Protein AF-A0A3B0SD35-F1 (afdb_monomer)

Radius of gyration: 16.38 Å; Cα contacts (8 Å, |Δi|>4): 24; chains: 1; bounding box: 46×38×30 Å

Mean predicted aligned error: 6.21 Å

InterPro domains:
  IPR009656 PHB de-polymerase, C-terminal [PF06850] (1-52)

Solvent-accessible surface area (backbone atoms only — not comparable to full-atom values): 4522 Å² total; 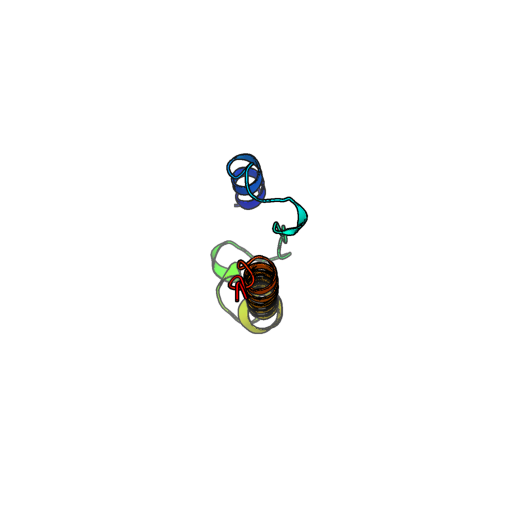per-residue (Å²): 114,93,61,53,68,61,52,47,54,66,73,44,70,89,57,59,72,94,78,59,87,89,84,84,73,80,98,52,54,87,69,46,62,79,34,72,67,59,13,69,74,59,43,49,60,51,53,56,49,50,52,54,53,50,50,58,52,49,63,74,65,47,76,75,75,77,86,74,127

Foldseek 3Di:
DPCPLVVVCVVPVVDDPVLGDDDDDPPADPVRL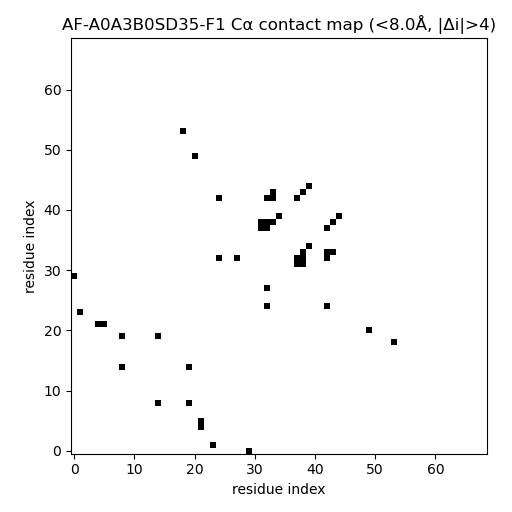CDDDCNVPPRVVVVVVSVVVNVVVVVVVPPPPPPPD

Sequence (69 aa):
GIGQTQAAHALCANIPDDMQLDYVQPAVGHYGVFNGSRWRQEIQPKVAKFMRLAEAKAERRAPQKMAAE

Secondary structure (DSSP, 8-state):
-TTHHHHHHHH-TTS-GGG------TT--TTTTSSHHHIIIIIHHHHHHHHHHHHHHHHHHS-------

pLDDT: mean 87.41, std 12.81, range [40.69, 97.88]

Organism: NCBI:txid652676

Structure (mmCIF, N/CA/C/O backbone):
data_AF-A0A3B0SD35-F1
#
_entry.id   AF-A0A3B0SD35-F1
#
loop_
_atom_site.group_PDB
_atom_site.id
_atom_site.type_symbol
_atom_site.label_atom_id
_atom_site.label_alt_id
_atom_site.label_comp_id
_atom_site.label_asym_id
_atom_site.label_entity_id
_atom_site.label_seq_id
_atom_site.pdbx_PDB_ins_code
_atom_site.Cartn_x
_atom_site.Cartn_y
_atom_site.Cartn_z
_atom_site.occupancy
_atom_site.B_iso_or_equiv
_atom_site.auth_seq_id
_atom_site.auth_comp_id
_atom_site.auth_asym_id
_atom_site.auth_atom_id
_atom_site.pdbx_PDB_model_num
ATOM 1 N N . GLY A 1 1 ? -3.860 11.509 -1.633 1.00 67.12 1 GLY A N 1
ATOM 2 C CA . GLY A 1 1 ? -5.244 11.404 -2.145 1.00 67.12 1 GLY A CA 1
ATOM 3 C C . GLY A 1 1 ? -5.390 10.148 -2.984 1.00 67.12 1 GLY A C 1
ATOM 4 O O . GLY A 1 1 ? -4.370 9.572 -3.344 1.00 67.12 1 GLY A O 1
ATOM 5 N N . ILE A 1 2 ? -6.625 9.717 -3.274 1.00 80.88 2 ILE A N 1
ATOM 6 C CA . ILE A 1 2 ? -6.898 8.592 -4.195 1.00 80.88 2 ILE A CA 1
ATOM 7 C C . ILE A 1 2 ? -6.194 8.872 -5.535 1.00 80.88 2 ILE A C 1
ATOM 9 O O . ILE A 1 2 ? -6.190 10.019 -5.978 1.00 80.88 2 ILE A O 1
ATOM 13 N N . GLY A 1 3 ? -5.554 7.868 -6.140 1.00 87.62 3 GLY A N 1
ATOM 14 C CA . GLY A 1 3 ? -4.801 8.019 -7.394 1.00 87.62 3 GLY A CA 1
ATOM 15 C C . GLY A 1 3 ? -3.275 8.049 -7.233 1.00 87.62 3 GLY A C 1
ATOM 16 O O . GLY A 1 3 ? -2.557 7.802 -8.198 1.00 87.62 3 GLY A O 1
ATOM 17 N N . GLN A 1 4 ? -2.752 8.327 -6.031 1.00 90.50 4 GLN A N 1
ATOM 18 C CA . GLN A 1 4 ? -1.298 8.419 -5.814 1.00 90.50 4 GLN A CA 1
ATOM 19 C C . GLN A 1 4 ? -0.582 7.075 -6.006 1.00 90.50 4 GLN A C 1
ATOM 21 O O . GLN A 1 4 ? 0.480 7.038 -6.622 1.00 90.50 4 GLN A O 1
ATOM 26 N N . THR A 1 5 ? -1.170 5.977 -5.528 1.00 92.56 5 THR A N 1
ATOM 27 C CA . THR A 1 5 ? -0.608 4.627 -5.697 1.00 92.56 5 THR A CA 1
ATOM 28 C C . THR A 1 5 ? -0.590 4.215 -7.168 1.00 92.56 5 THR A C 1
ATOM 30 O O . THR A 1 5 ? 0.413 3.715 -7.661 1.00 92.56 5 THR A O 1
ATOM 33 N N . GLN A 1 6 ? -1.668 4.500 -7.897 1.00 93.19 6 GLN A N 1
ATOM 34 C CA . GLN A 1 6 ? -1.808 4.196 -9.320 1.00 93.19 6 GLN A CA 1
ATOM 35 C C . GLN A 1 6 ? -0.800 4.992 -10.161 1.00 93.19 6 GLN A C 1
ATOM 37 O O . GLN A 1 6 ? -0.179 4.446 -11.070 1.00 93.19 6 GLN A O 1
ATOM 42 N N . ALA A 1 7 ? -0.579 6.266 -9.819 1.00 95.44 7 ALA A N 1
ATOM 43 C CA . ALA A 1 7 ? 0.470 7.070 -10.437 1.00 95.44 7 ALA A CA 1
ATOM 44 C C . ALA A 1 7 ? 1.870 6.496 -10.154 1.00 95.44 7 ALA A C 1
ATOM 46 O O . ALA A 1 7 ? 2.695 6.427 -11.061 1.00 95.44 7 ALA A O 1
ATOM 47 N N . ALA A 1 8 ? 2.132 6.034 -8.926 1.00 94.75 8 ALA A N 1
ATOM 48 C CA . ALA A 1 8 ? 3.398 5.385 -8.589 1.00 94.75 8 ALA A CA 1
ATOM 49 C C . ALA A 1 8 ? 3.609 4.083 -9.382 1.00 94.75 8 ALA A C 1
ATOM 51 O O . ALA A 1 8 ? 4.697 3.870 -9.907 1.00 94.75 8 ALA A O 1
ATOM 52 N N . HIS A 1 9 ? 2.572 3.255 -9.544 1.00 95.00 9 HIS A N 1
ATOM 53 C CA . HIS A 1 9 ? 2.631 2.050 -10.379 1.00 95.00 9 HIS A CA 1
ATOM 54 C C . HIS A 1 9 ? 3.004 2.373 -11.832 1.00 95.00 9 HIS A C 1
ATOM 56 O O . HIS A 1 9 ? 3.870 1.715 -12.401 1.00 95.00 9 HIS A O 1
ATOM 62 N N . ALA A 1 10 ? 2.425 3.434 -12.405 1.00 95.12 10 ALA A N 1
ATOM 63 C CA . ALA A 1 10 ? 2.756 3.873 -13.760 1.00 95.12 10 ALA A CA 1
ATOM 64 C C . ALA A 1 10 ? 4.212 4.362 -13.893 1.00 95.12 10 ALA A C 1
ATOM 66 O O . ALA A 1 10 ? 4.860 4.110 -14.907 1.00 95.12 10 ALA A O 1
ATOM 67 N N . LEU A 1 11 ? 4.742 5.048 -12.874 1.00 96.94 11 LEU A N 1
ATOM 68 C CA . LEU A 1 11 ? 6.128 5.532 -12.865 1.00 96.94 11 LEU A CA 1
ATOM 69 C C . LEU A 1 11 ? 7.142 4.399 -12.643 1.00 96.94 11 LEU A C 1
ATOM 71 O O . LEU A 1 11 ? 8.250 4.441 -13.178 1.00 96.94 11 LEU A O 1
ATOM 75 N N . CYS A 1 12 ? 6.779 3.377 -11.870 1.00 95.56 12 CYS A N 1
ATOM 76 C CA . CYS A 1 12 ? 7.647 2.256 -11.521 1.00 95.56 12 CYS A CA 1
ATOM 77 C C . CYS A 1 12 ? 7.519 1.074 -12.499 1.00 95.56 12 CYS A C 1
ATOM 79 O O . CYS A 1 12 ? 7.405 -0.073 -12.073 1.00 95.56 12 CYS A O 1
ATOM 81 N N . ALA A 1 13 ? 7.604 1.335 -13.807 1.00 94.75 13 ALA A N 1
ATOM 82 C CA . ALA A 1 13 ? 7.340 0.353 -14.870 1.00 94.75 13 ALA A CA 1
ATOM 83 C C . ALA A 1 13 ? 8.219 -0.921 -14.849 1.00 94.75 13 ALA A C 1
ATOM 85 O O . ALA A 1 13 ? 7.856 -1.933 -15.438 1.00 94.75 13 ALA A O 1
ATOM 86 N N . ASN A 1 14 ? 9.369 -0.896 -14.166 1.00 95.31 14 ASN A N 1
ATOM 87 C CA . ASN A 1 14 ? 10.248 -2.064 -14.021 1.00 95.31 14 ASN A CA 1
ATOM 88 C C . ASN A 1 14 ? 9.856 -2.993 -12.855 1.00 95.31 14 ASN A C 1
ATOM 90 O O . ASN A 1 14 ? 10.501 -4.023 -12.652 1.00 95.31 14 ASN A O 1
ATOM 94 N N . ILE A 1 15 ? 8.839 -2.640 -12.062 1.00 91.69 15 ILE A N 1
ATOM 95 C CA . ILE A 1 15 ? 8.300 -3.499 -11.005 1.00 91.69 15 ILE A CA 1
ATOM 96 C C . ILE A 1 15 ? 7.171 -4.340 -11.611 1.00 91.69 15 ILE A C 1
ATOM 98 O O . ILE A 1 15 ? 6.164 -3.764 -12.016 1.00 91.69 15 ILE A O 1
ATOM 102 N N . PRO A 1 16 ? 7.287 -5.680 -11.643 1.00 92.00 16 PRO A N 1
ATOM 103 C CA . PRO A 1 16 ? 6.239 -6.542 -12.182 1.00 92.00 16 PRO A CA 1
ATOM 104 C C . PRO A 1 16 ? 4.879 -6.330 -11.502 1.00 92.00 16 PRO A C 1
ATOM 106 O O . PRO A 1 16 ? 4.822 -6.155 -10.284 1.00 92.00 16 PRO A O 1
ATOM 109 N N . ASP A 1 17 ? 3.789 -6.424 -12.267 1.00 91.81 17 ASP A N 1
ATOM 110 C CA . ASP A 1 17 ? 2.415 -6.224 -11.772 1.00 91.81 17 ASP A CA 1
ATOM 111 C C . ASP A 1 17 ? 2.068 -7.142 -10.590 1.00 91.81 17 ASP A C 1
ATOM 113 O O . ASP A 1 17 ? 1.365 -6.749 -9.662 1.00 91.81 17 ASP A O 1
ATOM 117 N N . ASP A 1 18 ? 2.624 -8.357 -10.563 1.00 91.56 18 ASP A N 1
ATOM 118 C CA . ASP A 1 18 ? 2.416 -9.329 -9.485 1.00 91.56 18 ASP A CA 1
ATOM 119 C C . ASP A 1 18 ? 3.080 -8.933 -8.149 1.00 91.56 18 AS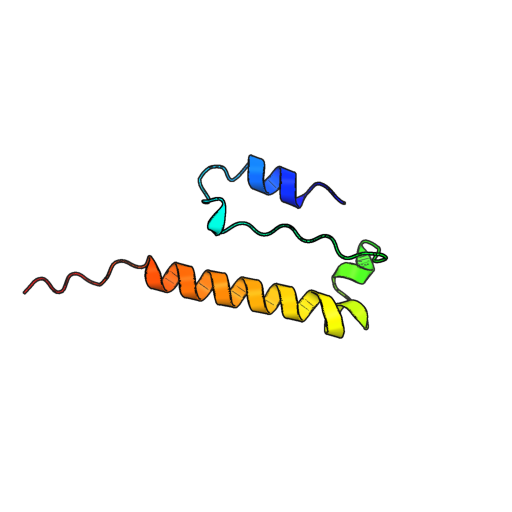P A C 1
ATOM 121 O O . ASP A 1 18 ? 2.924 -9.636 -7.141 1.00 91.56 18 ASP A O 1
ATOM 125 N N . MET A 1 19 ? 3.851 -7.845 -8.134 1.00 91.75 19 MET A N 1
ATOM 126 C CA . MET A 1 19 ? 4.454 -7.236 -6.947 1.00 91.75 19 MET A CA 1
ATOM 127 C C . MET A 1 19 ? 3.763 -5.938 -6.520 1.00 91.75 19 MET A C 1
ATOM 129 O O . MET A 1 19 ? 4.156 -5.342 -5.515 1.00 91.75 19 MET A O 1
ATOM 133 N N . GLN A 1 20 ? 2.746 -5.505 -7.256 1.00 93.00 20 GLN A N 1
ATOM 134 C CA . GLN A 1 20 ? 1.996 -4.291 -6.977 1.00 93.00 20 GLN A CA 1
ATOM 135 C C . GLN A 1 20 ? 0.690 -4.636 -6.247 1.00 93.00 20 GLN A C 1
ATOM 137 O O . GLN A 1 20 ? 0.095 -5.694 -6.454 1.00 93.00 20 GLN A O 1
ATOM 142 N N . LEU A 1 21 ? 0.235 -3.750 -5.359 1.00 93.44 21 LEU A N 1
ATOM 143 C CA . LEU A 1 21 ? -1.034 -3.901 -4.645 1.00 93.44 21 LEU A CA 1
ATOM 144 C C . LEU A 1 21 ? -1.702 -2.534 -4.522 1.00 93.44 21 LEU A C 1
ATOM 146 O O . LEU A 1 21 ? -1.110 -1.598 -3.991 1.00 93.44 21 LEU A O 1
ATOM 150 N N . ASP A 1 22 ? -2.954 -2.442 -4.959 1.00 93.00 22 ASP A N 1
ATOM 151 C CA . ASP A 1 22 ? -3.783 -1.252 -4.795 1.00 93.00 22 ASP A CA 1
ATOM 152 C C . ASP A 1 22 ? -4.963 -1.560 -3.866 1.00 93.00 22 ASP A C 1
ATOM 154 O O . ASP A 1 22 ? -5.726 -2.502 -4.087 1.00 93.00 22 ASP A O 1
ATOM 158 N N . TYR A 1 23 ? -5.086 -0.789 -2.788 1.00 90.88 23 TYR A N 1
ATOM 159 C CA . TYR A 1 23 ? -6.163 -0.923 -1.816 1.00 90.88 23 TYR A CA 1
ATOM 160 C C . TYR A 1 23 ? -6.595 0.451 -1.313 1.00 90.88 23 TYR A C 1
ATOM 162 O O . TYR A 1 23 ? -5.807 1.198 -0.730 1.00 90.88 23 TYR A O 1
ATOM 170 N N . VAL A 1 24 ? -7.882 0.752 -1.478 1.00 90.88 24 VAL A N 1
ATOM 171 C CA . VAL A 1 24 ? -8.504 1.980 -0.982 1.00 90.88 24 VAL A CA 1
ATOM 172 C C . VAL A 1 24 ? -9.377 1.641 0.221 1.00 90.88 24 VAL A C 1
ATOM 174 O O . VAL A 1 24 ? -10.377 0.938 0.097 1.00 90.88 24 VAL A O 1
ATOM 177 N N . GLN A 1 25 ? -9.011 2.156 1.397 1.00 90.81 25 GLN A N 1
ATOM 178 C CA . GLN A 1 25 ? -9.800 1.966 2.613 1.00 90.81 25 GLN A CA 1
ATOM 179 C C . GLN A 1 25 ? -11.058 2.854 2.579 1.00 90.81 25 GLN A C 1
ATOM 181 O O . GLN A 1 25 ? -10.931 4.083 2.561 1.00 90.81 25 GLN A O 1
ATOM 186 N N . PRO A 1 26 ? -12.274 2.278 2.635 1.00 89.69 26 PRO A N 1
ATOM 187 C CA . PRO A 1 26 ? -13.497 3.065 2.644 1.00 89.69 26 PRO A CA 1
ATOM 188 C C . PRO A 1 26 ? -13.650 3.885 3.930 1.00 89.69 26 PRO A C 1
ATOM 190 O O . PRO A 1 26 ? -13.211 3.493 5.015 1.00 89.69 26 PRO A O 1
ATOM 193 N N . ALA A 1 27 ? -14.338 5.021 3.792 1.00 87.38 27 ALA A N 1
ATOM 194 C CA . ALA A 1 27 ? -14.767 5.902 4.879 1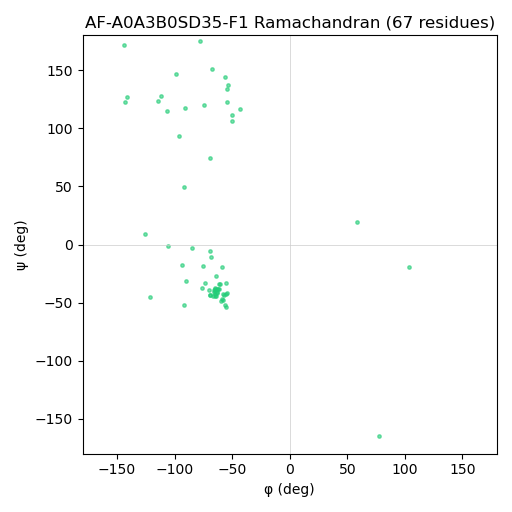.00 87.38 27 ALA A CA 1
ATOM 195 C C . ALA A 1 27 ? -13.639 6.461 5.769 1.00 87.38 27 ALA A C 1
ATOM 197 O O . ALA A 1 27 ? -13.903 6.888 6.894 1.00 87.38 27 ALA A O 1
ATOM 198 N N . VAL A 1 28 ? -12.391 6.460 5.302 1.00 86.69 28 VAL A N 1
ATOM 199 C CA . VAL A 1 28 ? -11.236 6.969 6.043 1.00 86.69 28 VAL A CA 1
ATOM 200 C C . VAL A 1 28 ? -10.694 8.229 5.369 1.00 86.69 28 VAL A C 1
ATOM 202 O O . VAL A 1 28 ? -10.436 8.245 4.170 1.00 86.69 28 VAL A O 1
ATOM 205 N N . GLY A 1 29 ? -10.530 9.299 6.151 1.00 84.56 29 GLY A N 1
ATOM 206 C CA . GLY A 1 29 ? -9.850 10.516 5.704 1.00 84.56 29 GLY A CA 1
ATOM 207 C C . GLY A 1 29 ? -8.325 10.363 5.698 1.00 84.56 29 GLY A C 1
ATOM 208 O O . GLY A 1 29 ? -7.789 9.367 6.179 1.00 84.56 29 GLY A O 1
ATOM 209 N N . HIS A 1 30 ? -7.607 11.383 5.219 1.00 79.19 30 HIS A N 1
ATOM 210 C CA . HIS A 1 30 ? -6.145 11.329 5.071 1.00 79.19 30 HIS A CA 1
ATOM 211 C C . HIS A 1 30 ? -5.404 10.961 6.366 1.00 79.19 30 HIS A C 1
ATOM 213 O O . HIS A 1 30 ? -4.495 10.143 6.334 1.00 79.19 30 HIS A O 1
ATOM 219 N N . TYR A 1 31 ? -5.822 11.509 7.509 1.00 78.62 31 TYR A N 1
ATOM 220 C CA . TYR A 1 31 ? -5.184 11.211 8.793 1.00 78.62 31 TYR A CA 1
ATOM 221 C C . TYR A 1 31 ? -5.580 9.838 9.349 1.00 78.62 31 TYR A C 1
ATOM 223 O O . TYR A 1 31 ? -4.738 9.121 9.884 1.00 78.62 31 TYR A O 1
ATOM 231 N N . GLY A 1 32 ? -6.841 9.432 9.174 1.00 81.12 32 GLY A N 1
ATOM 232 C CA . GLY A 1 32 ? -7.359 8.165 9.703 1.00 81.12 32 GLY A CA 1
ATOM 233 C C . GLY A 1 32 ? -6.771 6.919 9.035 1.00 81.12 32 GLY A C 1
ATOM 234 O O . GLY A 1 32 ? -6.987 5.811 9.519 1.00 81.12 32 GLY A O 1
ATOM 235 N N . VAL A 1 33 ? -6.040 7.082 7.926 1.00 88.94 33 VAL A N 1
ATOM 236 C CA . VAL A 1 33 ? -5.440 5.960 7.193 1.00 88.94 33 VAL A CA 1
ATOM 237 C C . VAL A 1 33 ? -4.217 5.387 7.903 1.00 88.94 33 VAL A C 1
ATOM 239 O O . VAL A 1 33 ? -3.864 4.246 7.644 1.00 88.94 33 VAL A O 1
ATOM 242 N N . PHE A 1 34 ? -3.613 6.138 8.830 1.00 91.56 34 PHE A N 1
ATOM 243 C CA . PHE A 1 34 ? -2.428 5.720 9.589 1.00 91.56 34 PHE A CA 1
ATOM 244 C C . PHE A 1 34 ? -2.613 5.823 11.110 1.00 91.56 34 PHE A C 1
ATOM 246 O O . PHE A 1 34 ? -1.651 5.689 11.862 1.00 91.56 34 PHE A O 1
ATOM 253 N N . ASN A 1 35 ? -3.834 6.078 11.593 1.00 92.44 35 ASN A N 1
ATOM 254 C CA . ASN A 1 35 ? -4.102 6.224 13.022 1.00 92.44 35 ASN A CA 1
ATOM 255 C C . ASN A 1 35 ? -5.469 5.657 13.450 1.00 92.44 35 ASN A C 1
ATOM 257 O O . ASN A 1 35 ? -6.299 5.248 12.638 1.00 92.44 35 ASN A O 1
ATOM 261 N N . GLY A 1 36 ? -5.695 5.610 14.765 1.00 92.06 36 GLY A N 1
ATOM 262 C CA . GLY A 1 36 ? -6.990 5.252 15.340 1.00 92.06 36 GLY A CA 1
ATOM 263 C C . GLY A 1 36 ? -7.313 3.752 15.336 1.00 92.06 36 GLY A C 1
ATOM 264 O O . GLY A 1 36 ? -6.440 2.886 15.229 1.00 92.06 36 GLY A O 1
ATOM 265 N N . SER A 1 37 ? -8.591 3.430 15.552 1.00 92.62 37 SER A N 1
ATOM 266 C CA . SER A 1 37 ? -9.088 2.047 15.627 1.00 92.62 37 SER A CA 1
ATOM 267 C C . SER A 1 37 ? -9.042 1.340 14.273 1.00 92.62 37 SER A C 1
ATOM 269 O O . SER A 1 37 ? -8.561 0.211 14.207 1.00 92.62 37 SER A O 1
ATOM 271 N N . ARG A 1 38 ? -9.451 2.014 13.192 1.00 92.25 38 ARG A N 1
ATOM 272 C CA . ARG A 1 38 ? -9.436 1.443 11.836 1.00 92.25 38 ARG A CA 1
ATOM 273 C C . ARG A 1 38 ? -8.034 1.107 11.345 1.00 92.25 38 ARG A C 1
ATOM 275 O O . ARG A 1 38 ? -7.847 0.050 10.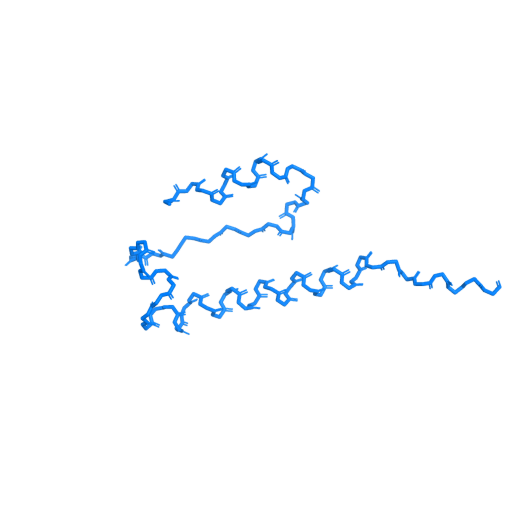753 1.00 92.25 38 ARG A O 1
ATOM 282 N N . TRP A 1 39 ? -7.028 1.931 11.650 1.00 93.69 39 TRP A N 1
ATOM 283 C CA . TRP A 1 39 ? -5.638 1.564 11.373 1.00 93.69 39 TRP A CA 1
ATOM 284 C C . TRP A 1 39 ? -5.273 0.229 12.023 1.00 93.69 39 TRP A C 1
ATOM 286 O O . TRP A 1 39 ? -4.844 -0.692 11.332 1.00 93.69 39 TRP A O 1
ATOM 296 N N . ARG A 1 40 ? -5.499 0.103 13.335 1.00 95.06 40 ARG A N 1
ATOM 297 C CA . ARG A 1 40 ? -5.118 -1.090 14.105 1.00 95.06 40 ARG A CA 1
ATOM 298 C C . ARG A 1 40 ? -5.877 -2.345 13.682 1.00 95.06 40 ARG A C 1
ATOM 300 O O . ARG A 1 40 ? -5.296 -3.422 13.670 1.00 95.06 40 ARG A O 1
ATOM 307 N N . GLN A 1 41 ? -7.162 -2.210 13.369 1.00 95.25 41 GLN A N 1
ATOM 308 C CA . GLN A 1 41 ? -8.034 -3.353 13.098 1.00 95.25 41 GLN A CA 1
ATOM 309 C C . GLN A 1 41 ? -8.051 -3.751 11.619 1.00 95.25 41 GLN A C 1
ATOM 311 O O . GLN A 1 41 ? -8.195 -4.930 11.309 1.00 95.25 41 GLN A O 1
ATOM 316 N N . GLU A 1 42 ? -7.887 -2.798 10.697 1.00 95.00 42 GLU A N 1
ATOM 317 C CA . GLU A 1 42 ? -8.156 -3.036 9.276 1.00 95.00 42 GLU A CA 1
ATOM 318 C C . GLU A 1 42 ? -6.951 -2.787 8.367 1.00 95.00 42 GLU A C 1
ATOM 320 O O . GLU A 1 42 ? -6.701 -3.596 7.469 1.00 95.00 42 GLU A O 1
ATOM 325 N N . ILE A 1 43 ? -6.220 -1.685 8.559 1.00 95.06 43 ILE A N 1
ATOM 326 C CA . ILE A 1 43 ? -5.220 -1.210 7.586 1.00 95.06 43 ILE A CA 1
ATOM 327 C C . ILE A 1 43 ? -3.832 -1.781 7.893 1.00 95.06 43 ILE A C 1
ATOM 329 O O . ILE A 1 43 ? -3.213 -2.399 7.027 1.00 95.06 43 ILE A O 1
ATOM 333 N N . GLN A 1 44 ? -3.354 -1.637 9.132 1.00 96.44 44 GLN A N 1
ATOM 334 C CA . GLN A 1 44 ? -2.035 -2.110 9.555 1.00 96.44 44 GLN A CA 1
ATOM 335 C C . GLN A 1 44 ? -1.829 -3.610 9.289 1.00 96.44 44 GLN A C 1
ATOM 337 O O . GLN A 1 44 ? -0.778 -3.961 8.745 1.00 96.44 44 GLN A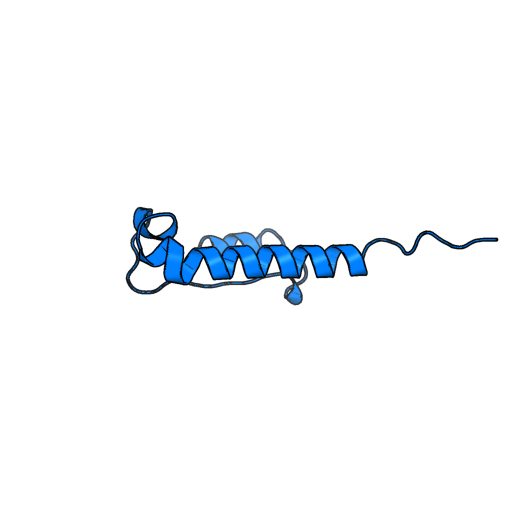 O 1
ATOM 342 N N . PRO A 1 45 ? -2.808 -4.504 9.555 1.00 97.44 45 PRO A N 1
ATOM 343 C CA . PRO A 1 45 ? -2.649 -5.920 9.236 1.00 97.44 45 PRO A CA 1
ATOM 344 C C . PRO A 1 45 ? -2.446 -6.183 7.737 1.00 97.44 45 PRO A C 1
ATOM 346 O O . PRO A 1 45 ? -1.687 -7.082 7.370 1.00 97.44 45 PRO A O 1
ATOM 349 N N . LYS A 1 46 ? -3.083 -5.390 6.860 1.00 96.38 46 LYS A N 1
ATOM 350 C CA . LYS A 1 46 ? -2.913 -5.495 5.400 1.00 96.38 46 LYS A CA 1
ATOM 351 C C . LYS A 1 46 ? -1.519 -5.046 4.971 1.00 96.38 46 LYS A C 1
ATOM 353 O O . LYS A 1 46 ? -0.879 -5.757 4.201 1.00 96.38 46 LYS A O 1
ATOM 358 N N . VAL A 1 47 ? -1.024 -3.936 5.523 1.00 96.06 47 VAL A N 1
ATOM 359 C CA . VAL A 1 47 ? 0.347 -3.451 5.277 1.00 96.06 47 VAL A CA 1
ATOM 360 C C . VAL A 1 47 ? 1.376 -4.492 5.723 1.00 96.06 47 VAL A C 1
ATOM 362 O O . VAL A 1 47 ? 2.251 -4.867 4.946 1.00 96.06 47 VAL A O 1
ATOM 365 N N . ALA A 1 48 ? 1.232 -5.036 6.934 1.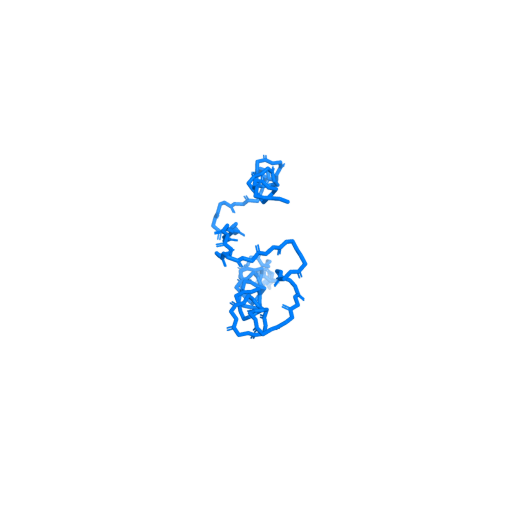00 97.88 48 ALA A N 1
ATOM 366 C CA . ALA A 1 48 ? 2.135 -6.065 7.446 1.00 97.88 48 ALA A CA 1
ATOM 367 C C . ALA A 1 48 ? 2.102 -7.347 6.596 1.00 97.88 48 ALA A C 1
ATOM 369 O O . ALA A 1 48 ? 3.135 -7.974 6.366 1.00 97.88 48 ALA A O 1
ATOM 370 N N . LYS A 1 49 ? 0.920 -7.742 6.102 1.00 97.56 49 LYS A N 1
ATOM 371 C CA . LYS A 1 49 ? 0.788 -8.869 5.171 1.00 97.56 49 LYS A CA 1
ATOM 372 C C . LYS A 1 49 ? 1.502 -8.586 3.847 1.00 97.56 49 LYS A C 1
ATOM 374 O O . LYS A 1 49 ? 2.199 -9.469 3.359 1.00 97.56 49 LYS A O 1
ATOM 379 N N . PHE A 1 50 ? 1.343 -7.390 3.287 1.00 96.50 50 PHE A N 1
ATOM 380 C CA . PHE A 1 50 ? 2.019 -6.987 2.054 1.00 96.50 50 PHE A CA 1
ATOM 381 C C . PHE A 1 50 ? 3.546 -7.054 2.196 1.00 96.50 50 PHE A C 1
ATOM 383 O O . PHE A 1 50 ? 4.194 -7.681 1.362 1.00 96.50 50 PHE A O 1
ATOM 390 N N . MET A 1 51 ? 4.105 -6.513 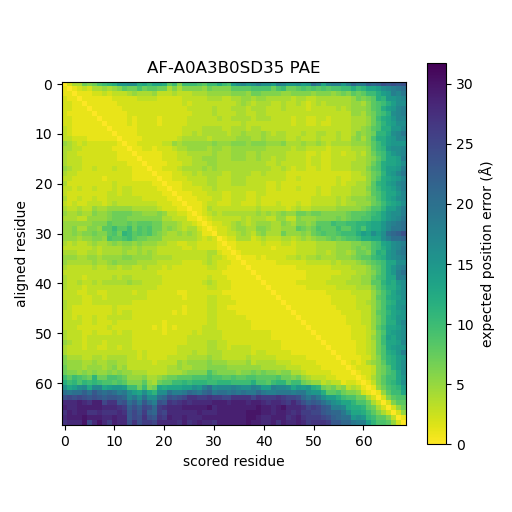3.285 1.00 96.38 51 MET A N 1
ATOM 391 C CA . MET A 1 51 ? 5.550 -6.564 3.554 1.00 96.38 51 MET A CA 1
ATOM 392 C C . MET A 1 51 ? 6.074 -8.004 3.608 1.00 96.38 51 MET A C 1
ATOM 394 O O . MET A 1 51 ? 7.012 -8.335 2.890 1.00 96.38 51 MET A O 1
ATOM 398 N N . ARG A 1 52 ? 5.402 -8.897 4.350 1.00 96.94 52 ARG A N 1
ATOM 399 C CA . ARG A 1 52 ? 5.787 -10.320 4.416 1.00 96.94 52 ARG A CA 1
ATOM 400 C C . ARG A 1 52 ? 5.712 -11.030 3.062 1.00 96.94 52 ARG A C 1
ATOM 402 O O . ARG A 1 52 ? 6.553 -11.867 2.752 1.00 96.94 52 ARG A O 1
ATOM 409 N N . LEU A 1 53 ? 4.701 -10.719 2.245 1.00 94.56 53 LEU A N 1
ATOM 410 C CA . LEU A 1 53 ? 4.591 -11.276 0.892 1.00 94.56 53 LEU A CA 1
ATOM 411 C C . LEU A 1 53 ? 5.730 -10.786 -0.011 1.00 94.56 53 LEU A C 1
ATOM 413 O O . LEU A 1 53 ? 6.248 -11.567 -0.810 1.00 94.56 53 LEU A O 1
ATOM 417 N N . ALA A 1 54 ? 6.121 -9.517 0.115 1.00 93.94 54 ALA A N 1
ATOM 418 C CA . ALA A 1 54 ? 7.236 -8.946 -0.629 1.00 93.94 54 ALA A CA 1
ATOM 419 C C . ALA A 1 54 ? 8.577 -9.573 -0.214 1.00 93.94 54 ALA A C 1
ATOM 421 O O . ALA A 1 54 ? 9.345 -9.967 -1.090 1.00 93.94 54 ALA A O 1
ATOM 422 N N . GLU A 1 55 ? 8.819 -9.745 1.090 1.00 94.44 55 GLU A N 1
ATOM 423 C CA . GLU A 1 55 ? 10.001 -10.435 1.632 1.00 94.44 55 GLU A CA 1
ATOM 424 C C . GLU A 1 55 ? 10.116 -11.862 1.080 1.00 94.44 55 GLU A C 1
ATOM 426 O O . GLU A 1 55 ? 11.115 -12.199 0.446 1.00 94.44 55 GLU A O 1
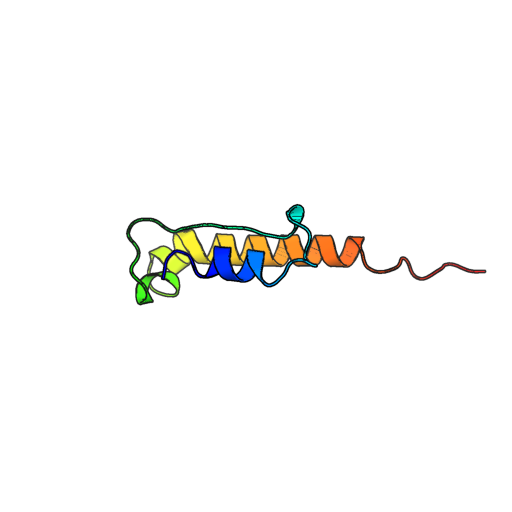ATOM 431 N N . ALA A 1 56 ? 9.053 -12.666 1.180 1.00 92.81 56 ALA A N 1
ATOM 432 C CA . ALA A 1 56 ? 9.044 -14.033 0.653 1.00 92.81 56 ALA A CA 1
ATOM 433 C C . ALA A 1 56 ? 9.274 -14.095 -0.873 1.00 92.81 56 ALA A C 1
ATOM 435 O O . ALA A 1 56 ? 9.879 -15.035 -1.398 1.00 92.81 56 ALA A O 1
ATOM 436 N N . LYS A 1 57 ? 8.788 -13.099 -1.630 1.00 89.12 57 LYS A N 1
ATOM 437 C CA . LYS A 1 57 ? 9.080 -12.984 -3.070 1.00 89.12 57 LYS A CA 1
ATOM 438 C C . LYS A 1 57 ? 10.536 -12.608 -3.334 1.00 89.12 57 LYS A C 1
ATOM 440 O O . LYS A 1 57 ? 11.111 -13.138 -4.285 1.00 89.12 57 LYS A O 1
ATOM 445 N N . ALA A 1 58 ? 11.112 -11.717 -2.533 1.00 88.81 58 ALA A N 1
ATOM 446 C CA . ALA A 1 58 ? 12.506 -11.311 -2.652 1.00 88.81 58 ALA A CA 1
ATOM 447 C C . ALA A 1 58 ? 13.453 -12.484 -2.359 1.00 88.81 58 ALA A C 1
ATOM 449 O O . ALA A 1 58 ? 14.355 -12.735 -3.153 1.00 88.81 58 ALA A O 1
ATOM 450 N N . GLU A 1 59 ? 13.191 -13.266 -1.308 1.00 90.38 59 GLU A N 1
ATOM 451 C CA . GLU A 1 59 ? 13.953 -14.480 -0.976 1.00 90.38 59 GLU A CA 1
ATOM 452 C C . GLU A 1 59 ? 13.954 -15.496 -2.123 1.00 90.38 59 GLU A C 1
ATOM 454 O O . GLU A 1 59 ? 15.001 -16.020 -2.492 1.00 90.38 59 GLU A O 1
ATOM 459 N N . ARG A 1 60 ? 12.797 -15.723 -2.756 1.00 86.50 60 ARG A N 1
ATOM 460 C CA . ARG A 1 60 ? 12.684 -16.606 -3.929 1.00 86.50 60 ARG A CA 1
ATOM 461 C C . ARG A 1 60 ? 13.450 -16.117 -5.159 1.00 86.50 60 ARG A C 1
ATOM 463 O O . ARG A 1 60 ? 13.755 -16.924 -6.032 1.00 86.50 60 ARG A O 1
ATOM 470 N N . ARG A 1 61 ? 13.661 -14.804 -5.282 1.00 78.81 61 ARG A N 1
ATOM 471 C CA . ARG A 1 61 ? 14.376 -14.177 -6.406 1.00 78.81 61 ARG A CA 1
ATOM 472 C C . ARG A 1 61 ? 15.859 -13.977 -6.126 1.00 78.81 61 ARG A C 1
ATOM 474 O O . ARG A 1 61 ? 16.603 -13.741 -7.076 1.00 78.81 61 ARG A O 1
ATOM 481 N N . ALA A 1 62 ? 16.283 -14.034 -4.863 1.00 76.00 62 ALA A N 1
ATOM 482 C CA . ALA A 1 62 ? 17.692 -13.995 -4.517 1.00 76.00 62 ALA A CA 1
ATOM 483 C C . ALA A 1 62 ? 18.402 -15.105 -5.305 1.00 76.00 62 ALA A C 1
ATOM 485 O O . ALA A 1 62 ? 17.878 -16.222 -5.371 1.00 76.00 62 ALA A O 1
ATOM 486 N N . PRO A 1 63 ? 19.552 -14.818 -5.942 1.00 64.69 63 PRO A N 1
ATOM 487 C CA . PRO A 1 63 ? 20.286 -15.856 -6.640 1.00 64.69 63 PRO A CA 1
ATOM 488 C C . PRO A 1 63 ? 20.528 -16.983 -5.639 1.00 64.69 63 PRO A C 1
ATOM 490 O O . PRO A 1 63 ? 21.102 -16.742 -4.573 1.00 64.69 63 PRO A O 1
ATOM 493 N N . GLN A 1 64 ? 20.069 -18.202 -5.959 1.00 63.44 64 GLN A N 1
ATOM 494 C CA . GLN A 1 64 ? 20.616 -19.391 -5.315 1.00 63.44 64 GLN A CA 1
ATOM 495 C C . GLN A 1 64 ? 22.119 -19.215 -5.456 1.00 63.44 64 GLN A C 1
ATOM 497 O O . GLN A 1 64 ? 22.604 -19.166 -6.588 1.00 63.44 64 GLN A O 1
ATOM 502 N N . LYS A 1 65 ? 22.836 -18.990 -4.343 1.00 55.69 65 LYS A N 1
ATOM 503 C CA . LYS A 1 65 ? 24.299 -18.986 -4.356 1.00 55.69 65 LYS A CA 1
ATOM 504 C C . LYS A 1 65 ? 24.684 -20.179 -5.208 1.00 55.69 65 LYS A C 1
ATOM 506 O O . LYS A 1 65 ? 24.274 -21.287 -4.870 1.00 55.69 65 LYS A O 1
ATOM 511 N N . MET A 1 66 ? 25.349 -19.920 -6.334 1.00 53.06 66 MET A N 1
ATOM 512 C CA . MET A 1 66 ? 25.834 -20.965 -7.215 1.00 53.06 66 MET A CA 1
ATOM 513 C C . MET A 1 66 ? 26.591 -21.939 -6.322 1.00 53.06 66 MET A C 1
ATOM 515 O O . MET A 1 66 ? 27.672 -21.621 -5.831 1.00 53.06 66 MET A O 1
ATOM 519 N N . ALA A 1 67 ? 25.985 -23.096 -6.067 1.00 52.72 67 ALA A N 1
ATOM 520 C CA . ALA A 1 67 ? 26.710 -24.290 -5.698 1.00 52.72 67 ALA A CA 1
ATOM 521 C C . ALA A 1 67 ? 27.464 -24.687 -6.971 1.00 52.72 67 ALA A C 1
ATOM 523 O O . ALA A 1 67 ? 27.015 -25.524 -7.744 1.00 52.72 67 ALA A O 1
ATOM 524 N N . ALA A 1 68 ? 28.516 -23.928 -7.264 1.00 47.19 68 ALA A N 1
ATOM 525 C CA . ALA A 1 68 ? 29.539 -24.285 -8.218 1.00 47.19 68 ALA A CA 1
ATOM 526 C C . ALA A 1 68 ? 30.657 -24.894 -7.374 1.00 47.19 68 ALA A C 1
ATOM 528 O O . ALA A 1 68 ? 31.440 -24.171 -6.754 1.00 47.19 68 ALA A O 1
ATOM 529 N N . GLU A 1 69 ? 30.601 -26.218 -7.265 1.00 40.69 69 GLU A N 1
ATOM 530 C CA . GLU A 1 69 ? 31.777 -27.067 -7.077 1.00 40.69 69 GLU A CA 1
ATOM 531 C C . GLU A 1 69 ? 32.458 -27.251 -8.439 1.00 40.69 69 GLU A C 1
ATOM 533 O O . GLU A 1 69 ? 31.717 -27.345 -9.450 1.00 40.69 69 GLU A O 1
#